Protein AF-A0A5C8S8P1-F1 (afdb_monomer_lite)

Sequence (104 aa):
MRTHIATIPSYYRSRPADIVEHVAIEDLLREFDARVTAAGMEPDDEVAVMSRRGLANLAHCLLVSTWGSVLRLDAATTALAKALDACGIDAGDMLGVPQDRVLH

Radius of gyration: 15.13 Å; chains: 1; bounding box: 39×26×38 Å

Structure (mmCIF, N/CA/C/O backbone):
data_AF-A0A5C8S8P1-F1
#
_entry.id   AF-A0A5C8S8P1-F1
#
loop_
_atom_site.group_PDB
_atom_site.id
_atom_site.type_symbol
_atom_site.label_atom_id
_atom_site.label_alt_id
_atom_site.label_comp_id
_atom_site.label_asym_id
_atom_site.label_entity_id
_atom_site.label_seq_id
_atom_site.pdbx_PDB_ins_code
_atom_site.Cartn_x
_atom_site.Cartn_y
_atom_site.Cartn_z
_atom_site.occupancy
_atom_site.B_iso_or_equiv
_atom_site.auth_seq_id
_atom_site.auth_comp_id
_atom_site.auth_asym_id
_atom_site.auth_atom_id
_atom_site.pdbx_PDB_model_num
ATOM 1 N N . MET A 1 1 ? -6.102 -0.693 -6.132 1.00 80.44 1 MET A N 1
ATOM 2 C CA . MET A 1 1 ? -4.717 -0.226 -6.380 1.00 80.44 1 MET A CA 1
ATOM 3 C C . MET A 1 1 ? -4.373 -0.254 -7.873 1.00 80.44 1 MET A C 1
ATOM 5 O O . MET A 1 1 ? -4.629 -1.263 -8.519 1.00 80.44 1 MET A O 1
ATOM 9 N N . ARG A 1 2 ? -3.846 0.844 -8.441 1.00 84.50 2 ARG A N 1
ATOM 10 C CA . ARG A 1 2 ? -3.436 0.925 -9.858 1.00 84.50 2 ARG A CA 1
ATOM 11 C C . ARG A 1 2 ? -1.998 0.422 -10.022 1.00 84.50 2 ARG A C 1
ATOM 13 O O . ARG A 1 2 ? -1.145 0.761 -9.208 1.00 84.50 2 ARG A O 1
ATOM 20 N N . THR A 1 3 ? -1.736 -0.364 -11.063 1.00 84.25 3 THR A N 1
ATOM 21 C CA . THR A 1 3 ? -0.401 -0.889 -11.379 1.00 84.25 3 THR A CA 1
ATOM 22 C C . THR A 1 3 ? 0.103 -0.339 -12.712 1.00 84.25 3 THR A C 1
ATOM 24 O O . THR A 1 3 ? -0.665 0.163 -13.540 1.00 84.25 3 THR A O 1
ATOM 27 N N . HIS A 1 4 ? 1.415 -0.398 -12.898 1.00 82.38 4 HIS A N 1
ATOM 28 C CA . HIS A 1 4 ? 2.129 0.062 -14.079 1.00 82.38 4 HIS A CA 1
ATOM 29 C C . HIS A 1 4 ? 3.158 -0.990 -14.479 1.00 82.38 4 HIS A C 1
ATOM 31 O O . HIS A 1 4 ? 3.801 -1.586 -13.620 1.00 82.38 4 HIS A O 1
ATOM 37 N N . ILE A 1 5 ? 3.323 -1.214 -15.780 1.00 83.50 5 ILE A N 1
ATOM 38 C CA . ILE A 1 5 ? 4.340 -2.118 -16.317 1.00 83.50 5 ILE A CA 1
ATOM 39 C C . ILE A 1 5 ? 5.383 -1.264 -17.014 1.00 83.50 5 ILE A C 1
ATOM 41 O O . ILE A 1 5 ? 5.042 -0.436 -17.861 1.00 83.50 5 ILE A O 1
ATOM 45 N N . ALA A 1 6 ? 6.647 -1.487 -16.688 1.00 76.00 6 ALA A N 1
ATOM 46 C CA . ALA A 1 6 ? 7.740 -0.858 -17.399 1.00 76.00 6 ALA A CA 1
ATOM 47 C C . ALA A 1 6 ? 8.922 -1.818 -17.560 1.00 76.00 6 ALA A C 1
ATOM 49 O O . ALA A 1 6 ? 9.077 -2.802 -16.835 1.00 76.00 6 ALA A O 1
ATOM 50 N N . THR A 1 7 ? 9.753 -1.523 -18.553 1.00 76.75 7 THR A N 1
ATOM 51 C CA . THR A 1 7 ? 10.926 -2.319 -18.914 1.00 76.75 7 THR A CA 1
ATOM 52 C C . THR A 1 7 ? 12.169 -1.727 -18.257 1.00 76.75 7 THR A C 1
ATOM 54 O O . THR A 1 7 ? 12.553 -0.605 -18.582 1.00 76.75 7 THR A O 1
ATOM 57 N N . ILE A 1 8 ? 12.809 -2.468 -17.349 1.00 65.50 8 ILE A N 1
ATOM 58 C CA . ILE A 1 8 ? 14.085 -2.109 -16.725 1.00 65.50 8 ILE A CA 1
ATOM 59 C C . ILE A 1 8 ? 15.211 -2.482 -17.686 1.00 65.50 8 ILE A C 1
ATOM 61 O O . ILE A 1 8 ? 15.437 -3.672 -17.929 1.00 65.50 8 ILE A O 1
ATOM 65 N N . PRO A 1 9 ? 15.953 -1.499 -18.230 1.00 61.34 9 PRO A N 1
ATOM 66 C CA . PRO A 1 9 ? 17.140 -1.797 -19.009 1.00 61.34 9 PRO A CA 1
ATOM 67 C C . PRO A 1 9 ? 18.114 -2.571 -18.127 1.00 61.34 9 PRO A C 1
ATOM 69 O O . PRO A 1 9 ? 18.480 -2.110 -17.043 1.00 61.34 9 PRO A O 1
ATOM 72 N N . SER A 1 10 ? 18.551 -3.742 -18.584 1.00 60.25 10 SER A N 1
ATOM 73 C CA . SER A 1 10 ? 19.611 -4.439 -17.874 1.00 60.25 10 SER A CA 1
ATOM 74 C C . SER A 1 10 ? 20.888 -3.604 -17.941 1.00 60.25 10 SER A C 1
ATOM 76 O O . SER A 1 10 ? 21.334 -3.219 -19.024 1.00 60.25 10 SER A O 1
ATOM 78 N N . TYR A 1 11 ? 21.508 -3.345 -16.788 1.00 56.75 11 TYR A N 1
ATOM 79 C CA . TYR A 1 11 ? 22.834 -2.717 -16.735 1.00 56.75 11 TYR A CA 1
ATOM 80 C C . TYR A 1 11 ? 23.908 -3.584 -17.418 1.00 56.75 11 TYR A C 1
ATOM 82 O O . TYR A 1 11 ? 24.944 -3.071 -17.842 1.00 56.75 11 TYR A O 1
ATOM 90 N N . TYR A 1 12 ? 23.652 -4.888 -17.571 1.00 56.72 12 TYR A N 1
ATOM 91 C CA . TYR A 1 12 ? 24.523 -5.821 -18.272 1.00 56.72 12 TYR A CA 1
ATOM 92 C C . TYR A 1 12 ? 23.955 -6.134 -19.657 1.00 56.72 12 TYR A C 1
ATOM 94 O O . TYR A 1 12 ? 22.893 -6.736 -19.775 1.00 56.72 12 TYR A O 1
ATOM 102 N N . ARG A 1 13 ? 24.706 -5.810 -20.719 1.00 57.38 13 ARG A N 1
ATOM 103 C CA . ARG A 1 13 ? 24.317 -6.084 -22.122 1.00 57.38 13 ARG A CA 1
ATOM 104 C C . ARG A 1 13 ? 24.014 -7.561 -22.426 1.00 57.38 13 ARG A C 1
ATOM 106 O O . ARG A 1 13 ? 23.448 -7.852 -23.471 1.00 57.38 13 ARG A O 1
ATOM 113 N N . SER A 1 14 ? 24.430 -8.483 -21.558 1.00 66.75 14 SER A N 1
ATOM 114 C CA . SER A 1 14 ? 24.208 -9.926 -21.686 1.00 66.75 14 SER A CA 1
ATOM 115 C C . SER A 1 14 ? 22.892 -10.417 -21.077 1.00 66.75 14 SER A C 1
ATOM 117 O O . SER A 1 14 ? 22.568 -11.590 -21.250 1.00 66.75 14 SER A O 1
ATOM 119 N N . ARG A 1 15 ? 22.139 -9.567 -20.364 1.00 55.16 15 ARG A N 1
ATOM 120 C CA . ARG A 1 15 ? 20.825 -9.922 -19.821 1.00 55.16 15 ARG A CA 1
ATOM 121 C C . ARG A 1 15 ? 19.706 -9.216 -20.592 1.00 55.16 15 ARG A C 1
ATOM 123 O O . ARG A 1 15 ? 19.852 -8.031 -20.903 1.00 55.16 15 ARG A O 1
ATOM 130 N N . PRO A 1 16 ? 18.597 -9.918 -20.886 1.00 60.75 16 PRO A N 1
ATOM 131 C CA . PRO A 1 16 ? 17.396 -9.272 -21.393 1.00 60.75 16 PRO A CA 1
ATOM 132 C C . PRO A 1 16 ? 16.912 -8.222 -20.387 1.00 60.75 16 PRO A C 1
ATOM 134 O O . PRO A 1 16 ? 17.208 -8.296 -19.193 1.00 60.75 16 PRO A O 1
ATOM 137 N N . ALA A 1 17 ? 16.234 -7.198 -20.896 1.00 65.62 17 ALA A N 1
ATOM 138 C CA . ALA A 1 17 ? 15.611 -6.195 -20.050 1.00 65.62 17 ALA A CA 1
ATOM 139 C C . ALA A 1 17 ? 14.494 -6.847 -19.223 1.00 65.62 17 ALA A C 1
ATOM 141 O O . ALA A 1 17 ? 13.716 -7.629 -19.763 1.00 65.62 17 ALA A O 1
ATOM 142 N N . ASP A 1 18 ? 14.415 -6.522 -17.936 1.00 72.19 18 ASP A N 1
ATOM 143 C CA . ASP A 1 18 ? 13.411 -7.107 -17.049 1.00 72.19 18 ASP A CA 1
ATOM 144 C C . ASP A 1 18 ? 12.106 -6.312 -17.169 1.00 72.19 18 ASP A C 1
ATOM 146 O O . ASP A 1 18 ? 12.088 -5.097 -16.965 1.00 72.19 18 ASP A O 1
ATOM 150 N N . ILE A 1 19 ? 10.998 -6.976 -17.497 1.00 75.00 19 ILE A N 1
ATOM 151 C CA . ILE A 1 19 ? 9.669 -6.359 -17.448 1.00 75.00 19 ILE A CA 1
ATOM 152 C C . ILE A 1 19 ? 9.163 -6.465 -16.014 1.00 75.00 19 ILE A C 1
ATOM 154 O O . ILE A 1 19 ? 9.017 -7.560 -15.473 1.00 75.00 19 ILE A O 1
ATOM 158 N N . VAL A 1 20 ? 8.898 -5.320 -15.392 1.00 77.81 20 VAL A N 1
ATOM 159 C CA . VAL A 1 20 ? 8.487 -5.253 -13.992 1.00 77.81 20 VAL A CA 1
ATOM 160 C C . VAL A 1 20 ? 7.157 -4.532 -13.872 1.00 77.81 20 VAL A C 1
ATOM 162 O O . VAL A 1 20 ? 6.984 -3.416 -14.365 1.00 77.81 20 VAL A O 1
ATOM 165 N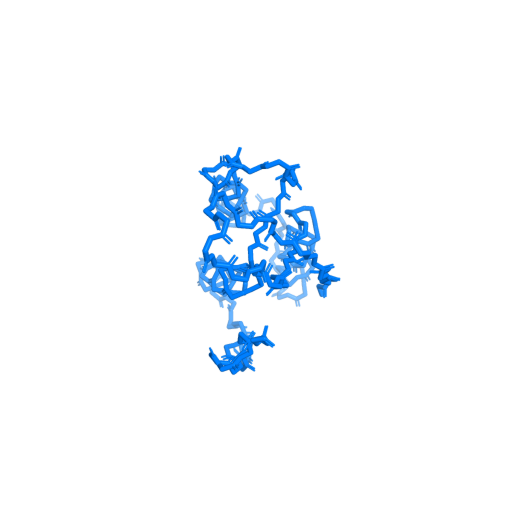 N . GLU A 1 21 ? 6.223 -5.178 -13.177 1.00 82.88 21 GLU A N 1
ATOM 166 C CA . GLU A 1 21 ? 5.000 -4.544 -12.707 1.00 82.88 21 GLU A CA 1
ATOM 167 C C . GLU A 1 21 ? 5.257 -3.856 -11.361 1.00 82.88 21 GLU A C 1
ATOM 169 O O . GLU A 1 21 ? 5.846 -4.432 -10.440 1.00 82.88 21 GLU A O 1
ATOM 174 N N . HIS A 1 22 ? 4.836 -2.603 -11.250 1.00 81.31 22 HIS A N 1
ATOM 175 C CA . HIS A 1 22 ? 5.076 -1.750 -10.100 1.00 81.31 22 HIS A CA 1
ATOM 176 C C . HIS A 1 22 ? 3.856 -0.889 -9.766 1.00 81.31 22 HIS A C 1
ATOM 178 O O . HIS A 1 22 ? 2.918 -0.743 -10.549 1.00 81.31 22 HIS A O 1
ATOM 184 N N . VAL A 1 23 ? 3.879 -0.304 -8.574 1.00 84.38 23 VAL A N 1
ATOM 185 C CA . VAL A 1 23 ? 2.829 0.552 -8.024 1.00 84.38 23 VAL A CA 1
ATOM 186 C C . VAL A 1 23 ? 3.462 1.842 -7.524 1.00 84.38 23 VAL A C 1
ATOM 188 O O . VAL A 1 23 ? 4.529 1.814 -6.905 1.00 84.38 23 VAL A O 1
ATOM 191 N N . ALA A 1 24 ? 2.813 2.974 -7.794 1.00 85.56 24 ALA A N 1
ATOM 192 C CA . ALA A 1 24 ? 3.211 4.251 -7.217 1.00 85.56 24 ALA A CA 1
ATOM 193 C C . ALA A 1 24 ? 2.927 4.264 -5.711 1.00 85.56 24 ALA A C 1
ATOM 195 O O . ALA A 1 24 ? 1.862 3.844 -5.263 1.00 85.56 24 ALA A O 1
ATOM 196 N N . ILE A 1 25 ? 3.857 4.793 -4.920 1.00 85.75 25 ILE A N 1
ATOM 197 C CA . ILE A 1 25 ? 3.721 4.839 -3.456 1.00 85.75 25 ILE A CA 1
ATOM 198 C C . ILE A 1 25 ? 2.446 5.575 -3.025 1.00 85.75 25 ILE A C 1
ATOM 200 O O . ILE A 1 25 ? 1.786 5.177 -2.071 1.00 85.75 25 ILE A O 1
ATOM 204 N N . GLU A 1 26 ? 2.052 6.607 -3.764 1.00 87.00 26 GLU A N 1
ATOM 205 C CA . GLU A 1 26 ? 0.812 7.352 -3.532 1.00 87.00 26 GLU A CA 1
ATOM 206 C C . GLU A 1 26 ? -0.440 6.488 -3.721 1.00 87.00 26 GLU A C 1
ATOM 208 O O . GLU A 1 26 ? -1.390 6.604 -2.950 1.00 87.00 26 GLU A O 1
ATOM 213 N N . ASP A 1 27 ? -0.443 5.603 -4.721 1.00 89.00 27 ASP A N 1
ATOM 214 C CA . ASP A 1 27 ? -1.552 4.677 -4.963 1.00 89.00 27 ASP A CA 1
ATOM 215 C C . ASP A 1 27 ? -1.616 3.590 -3.885 1.00 89.00 27 ASP A C 1
ATOM 217 O O . ASP A 1 27 ? -2.709 3.193 -3.480 1.00 89.00 27 ASP A O 1
ATOM 221 N N . LEU A 1 28 ? -0.456 3.147 -3.392 1.00 88.31 28 LEU A N 1
ATOM 222 C CA . LEU A 1 28 ? -0.341 2.199 -2.286 1.00 88.31 28 LEU A CA 1
ATOM 223 C C . LEU A 1 28 ? -0.875 2.792 -0.971 1.00 88.31 28 LEU A C 1
ATOM 225 O O . LEU A 1 28 ? -1.669 2.156 -0.283 1.00 88.31 28 LEU A O 1
ATOM 229 N N . LEU A 1 29 ? -0.477 4.025 -0.641 1.00 90.75 29 LEU A N 1
ATOM 230 C CA . LEU A 1 29 ? -0.949 4.733 0.554 1.00 90.75 29 LEU A CA 1
ATOM 231 C C . LEU A 1 29 ? -2.449 5.027 0.481 1.00 90.75 29 LEU A C 1
ATOM 233 O O . LEU A 1 29 ? -3.153 4.850 1.468 1.00 90.75 29 LEU A O 1
ATOM 237 N N . ARG A 1 30 ? -2.957 5.406 -0.697 1.00 91.44 30 ARG A N 1
ATOM 238 C CA . ARG A 1 30 ? -4.393 5.640 -0.898 1.00 91.44 30 ARG A CA 1
ATOM 239 C C . ARG A 1 30 ? -5.220 4.372 -0.692 1.00 91.44 30 ARG A C 1
ATOM 241 O O . ARG A 1 30 ? -6.313 4.446 -0.142 1.00 91.44 30 ARG A O 1
ATOM 248 N N . GLU A 1 31 ? -4.715 3.221 -1.136 1.00 91.69 31 GLU A N 1
ATOM 249 C CA . GLU A 1 31 ? -5.367 1.927 -0.898 1.00 91.69 31 GLU A CA 1
ATOM 250 C C . GLU A 1 31 ? -5.372 1.570 0.595 1.00 91.69 31 GLU A C 1
ATOM 252 O O . GLU A 1 31 ? -6.400 1.128 1.105 1.00 91.69 31 GLU A O 1
ATOM 257 N N . PHE A 1 32 ? -4.259 1.798 1.301 1.00 91.69 32 PHE A N 1
ATOM 258 C CA . PHE A 1 32 ? -4.192 1.616 2.752 1.00 91.69 32 PHE A CA 1
ATOM 259 C C . PHE A 1 32 ? -5.229 2.487 3.475 1.00 91.69 32 PHE A C 1
ATOM 261 O O . PHE A 1 32 ? -6.051 1.955 4.219 1.00 91.69 32 PHE A O 1
ATOM 268 N N . ASP A 1 33 ? -5.246 3.793 3.192 1.00 91.75 33 ASP A N 1
ATOM 269 C CA . ASP A 1 33 ? -6.163 4.751 3.821 1.00 91.75 33 ASP A CA 1
ATOM 270 C C . ASP A 1 33 ? -7.632 4.334 3.584 1.00 91.75 33 ASP A C 1
ATOM 272 O O . ASP A 1 33 ? -8.431 4.278 4.518 1.00 91.75 33 ASP A O 1
ATOM 276 N N . ALA A 1 34 ? -7.980 3.928 2.355 1.00 90.50 34 ALA A N 1
ATOM 277 C CA . ALA A 1 34 ? -9.327 3.458 2.024 1.00 90.50 34 ALA A CA 1
ATOM 278 C C . ALA A 1 34 ? -9.741 2.196 2.805 1.00 90.50 34 ALA A C 1
ATOM 280 O O . ALA A 1 34 ? -10.896 2.077 3.217 1.00 90.50 34 ALA A O 1
ATOM 281 N N . ARG A 1 35 ? -8.816 1.253 3.014 1.00 90.31 35 ARG A N 1
ATOM 282 C CA . ARG A 1 35 ? -9.057 0.005 3.759 1.00 90.31 35 ARG A CA 1
ATOM 283 C C . ARG A 1 35 ? -9.221 0.253 5.257 1.00 90.31 35 ARG A C 1
ATOM 285 O O . ARG A 1 35 ? -10.119 -0.329 5.857 1.00 90.31 35 ARG A O 1
ATOM 292 N N . VAL A 1 36 ? -8.399 1.129 5.832 1.00 90.75 36 VAL A N 1
ATOM 293 C CA . VAL A 1 36 ? -8.498 1.555 7.238 1.00 90.75 36 VAL A CA 1
ATOM 294 C C . VAL A 1 36 ? -9.851 2.211 7.502 1.00 90.75 36 VAL A C 1
ATOM 296 O O . VAL A 1 36 ? -10.581 1.771 8.389 1.00 90.75 36 VAL A O 1
ATOM 299 N N . THR A 1 37 ? -10.248 3.174 6.665 1.00 90.62 37 THR A N 1
ATOM 300 C CA . THR A 1 37 ? -11.563 3.821 6.782 1.00 90.62 37 THR A CA 1
ATOM 301 C C . THR A 1 37 ? -12.712 2.829 6.594 1.00 90.62 37 THR A C 1
ATOM 303 O O . THR A 1 37 ? -13.685 2.866 7.343 1.00 90.62 37 THR A O 1
ATOM 306 N N . ALA A 1 38 ? -12.616 1.905 5.631 1.00 89.31 38 ALA A N 1
ATOM 307 C CA . ALA A 1 38 ? -13.648 0.888 5.412 1.00 89.31 38 ALA A CA 1
ATOM 308 C C . ALA A 1 38 ? -13.795 -0.091 6.593 1.00 89.31 38 ALA A C 1
ATOM 310 O O . ALA A 1 38 ? -14.887 -0.612 6.815 1.00 89.31 38 ALA A O 1
ATOM 311 N N . ALA A 1 39 ? -12.724 -0.319 7.358 1.00 88.06 39 ALA A N 1
ATOM 312 C CA . ALA A 1 39 ? -12.745 -1.113 8.584 1.00 88.06 39 ALA A CA 1
ATOM 313 C C . ALA A 1 39 ? -13.312 -0.349 9.799 1.00 88.06 39 ALA A C 1
ATOM 315 O O . ALA A 1 39 ? -13.447 -0.931 10.873 1.00 88.06 39 ALA A O 1
ATOM 316 N N . GLY A 1 40 ? -13.661 0.934 9.640 1.00 89.44 40 GLY A N 1
ATOM 317 C CA . GLY A 1 40 ? -14.194 1.781 10.709 1.00 89.44 40 GLY A CA 1
ATOM 318 C C . GLY A 1 40 ? -13.132 2.338 11.659 1.00 89.44 40 GLY A C 1
ATOM 319 O O . GLY A 1 40 ? -13.488 2.824 12.727 1.00 89.44 40 GLY A O 1
ATOM 320 N N . MET A 1 41 ? -11.852 2.254 11.287 1.00 89.81 41 MET A N 1
ATOM 321 C CA . MET A 1 41 ? -10.750 2.884 12.014 1.00 89.81 41 MET A CA 1
ATOM 322 C C . MET A 1 41 ? -10.557 4.318 11.510 1.00 89.81 41 MET A C 1
ATOM 324 O O . MET A 1 41 ? -10.662 4.580 10.306 1.00 89.81 41 MET A O 1
ATOM 328 N N . GLU A 1 42 ? -10.271 5.246 12.422 1.00 85.38 42 GLU A N 1
ATOM 329 C CA . GLU A 1 42 ? -9.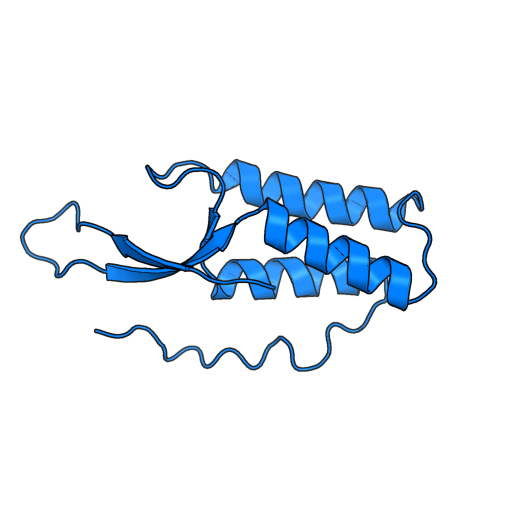975 6.624 12.042 1.00 85.38 42 GLU A CA 1
ATOM 330 C C . GLU A 1 42 ? -8.545 6.687 11.479 1.00 85.38 42 GLU A C 1
ATOM 332 O O . GLU A 1 42 ? -7.621 6.136 12.077 1.00 85.38 42 GLU A O 1
ATOM 337 N N . PRO A 1 43 ? -8.300 7.360 10.342 1.00 76.75 43 PRO A N 1
ATOM 338 C CA . PRO A 1 43 ? -6.953 7.467 9.767 1.00 76.75 43 PRO A CA 1
ATOM 339 C C . PRO A 1 43 ? -5.921 8.112 10.706 1.00 76.75 43 PRO A C 1
ATOM 341 O O . PRO A 1 43 ? -4.721 7.883 10.550 1.00 76.75 43 PRO A O 1
ATOM 344 N N . ASP A 1 44 ? -6.398 8.908 11.667 1.00 85.19 44 ASP A N 1
ATOM 345 C CA . ASP A 1 44 ? -5.592 9.591 12.678 1.00 85.19 44 ASP A CA 1
ATOM 346 C C . ASP A 1 44 ? -5.327 8.727 13.927 1.00 85.19 44 ASP A C 1
ATOM 348 O O . ASP A 1 44 ? -4.569 9.149 14.805 1.00 85.19 44 ASP A O 1
ATOM 352 N N . ASP A 1 45 ? -5.899 7.516 14.013 1.00 91.94 45 ASP A N 1
ATOM 353 C CA . ASP A 1 45 ? -5.551 6.558 15.062 1.00 91.94 45 ASP A CA 1
ATOM 354 C C . ASP A 1 45 ? -4.047 6.275 15.034 1.00 91.94 45 ASP A C 1
ATOM 356 O O . ASP A 1 45 ? -3.444 6.046 13.982 1.00 91.94 45 ASP A O 1
ATOM 360 N N . GLU A 1 46 ? -3.423 6.241 16.211 1.00 92.44 46 GLU A N 1
ATOM 361 C CA . GLU A 1 46 ? -1.967 6.121 16.337 1.00 92.44 46 GLU A CA 1
ATOM 362 C C . GLU A 1 46 ? -1.418 4.893 15.589 1.00 92.44 46 GLU A C 1
ATOM 364 O O . GLU A 1 46 ? -0.386 4.969 14.918 1.00 92.44 46 GLU A O 1
ATOM 369 N N . VAL A 1 47 ? -2.149 3.775 15.636 1.00 91.38 47 VAL A N 1
ATOM 370 C CA . VAL A 1 47 ? -1.800 2.531 14.936 1.00 91.38 47 VAL A CA 1
ATOM 371 C C . VAL A 1 47 ? -1.875 2.697 13.415 1.00 91.38 47 VAL A C 1
ATOM 373 O O . VAL A 1 47 ? -0.960 2.255 12.710 1.00 91.38 47 VAL A O 1
ATOM 376 N N . ALA A 1 48 ? -2.907 3.372 12.902 1.00 90.44 48 ALA A N 1
ATOM 377 C CA . ALA A 1 48 ? -3.049 3.666 11.478 1.00 90.44 48 ALA A CA 1
ATOM 378 C C . ALA A 1 48 ? -1.932 4.604 11.003 1.00 90.44 48 ALA A C 1
ATOM 380 O O . ALA A 1 48 ? -1.255 4.315 10.014 1.00 90.44 48 ALA A O 1
ATOM 381 N N . VAL A 1 49 ? -1.654 5.671 11.759 1.00 93.50 49 VAL A N 1
ATOM 382 C CA . VAL A 1 49 ? -0.584 6.635 11.470 1.00 93.50 49 VAL A CA 1
ATOM 383 C C . VAL A 1 49 ? 0.789 5.958 11.459 1.00 93.50 49 VAL A C 1
ATOM 385 O O . VAL A 1 49 ? 1.586 6.187 10.541 1.00 93.50 49 VAL A O 1
ATOM 388 N N . MET A 1 50 ? 1.086 5.103 12.442 1.00 93.75 50 MET A N 1
ATOM 389 C CA . MET A 1 50 ? 2.354 4.367 12.507 1.00 93.75 50 MET A CA 1
ATOM 390 C C . MET A 1 50 ? 2.501 3.366 11.361 1.00 93.75 50 MET A C 1
ATOM 392 O O . MET A 1 50 ? 3.557 3.325 10.724 1.00 93.75 50 MET A O 1
ATOM 396 N N . SER A 1 51 ? 1.445 2.621 11.039 1.00 92.06 51 SER A N 1
ATOM 397 C CA . SER A 1 51 ? 1.444 1.652 9.936 1.00 92.06 51 SER A CA 1
ATOM 398 C C . SER A 1 51 ? 1.608 2.341 8.580 1.00 92.06 51 SER A C 1
ATOM 400 O O . SER A 1 51 ? 2.461 1.953 7.777 1.00 92.06 51 SER A O 1
ATOM 402 N N . ARG A 1 52 ? 0.890 3.450 8.363 1.00 91.81 52 ARG A N 1
ATOM 403 C CA . ARG A 1 52 ? 1.007 4.308 7.177 1.00 91.81 52 ARG A CA 1
ATOM 404 C C . ARG A 1 52 ? 2.412 4.878 7.016 1.00 91.81 52 ARG A C 1
ATOM 406 O O . ARG A 1 52 ? 2.975 4.869 5.921 1.00 91.81 52 ARG A O 1
ATOM 413 N N . ARG A 1 53 ? 3.010 5.355 8.112 1.00 91.00 53 ARG A N 1
ATOM 414 C CA . ARG A 1 53 ? 4.386 5.869 8.121 1.00 91.00 53 ARG A CA 1
ATOM 415 C C . ARG A 1 53 ? 5.399 4.763 7.834 1.00 91.00 53 ARG A C 1
ATOM 417 O O . ARG A 1 53 ? 6.344 4.997 7.085 1.00 91.00 53 ARG A O 1
ATOM 424 N N . GLY A 1 54 ? 5.198 3.564 8.376 1.00 89.75 54 GLY A N 1
ATOM 425 C CA . GLY A 1 54 ? 6.008 2.387 8.061 1.00 89.75 54 GLY A CA 1
ATOM 426 C C . GLY A 1 54 ? 5.967 2.046 6.570 1.00 89.75 54 GLY A C 1
ATOM 427 O O . GLY A 1 54 ? 7.016 1.862 5.951 1.00 89.75 54 GLY A O 1
ATOM 428 N N . LEU A 1 55 ? 4.772 2.063 5.974 1.00 87.50 55 LEU A N 1
ATOM 429 C CA . LEU A 1 55 ? 4.568 1.832 4.545 1.00 87.50 55 LEU A CA 1
ATOM 430 C C . LEU A 1 55 ? 5.282 2.889 3.687 1.00 87.50 55 LEU A C 1
ATOM 432 O O . LEU A 1 55 ? 6.010 2.536 2.761 1.00 87.50 55 LEU A O 1
ATOM 436 N N . ALA A 1 56 ? 5.152 4.172 4.044 1.00 86.06 56 ALA A N 1
ATOM 437 C CA . ALA A 1 56 ? 5.830 5.290 3.380 1.00 86.06 56 ALA A CA 1
ATOM 438 C C . ALA A 1 56 ? 7.367 5.249 3.526 1.00 86.06 56 ALA A C 1
ATOM 440 O O . ALA A 1 56 ? 8.094 5.652 2.614 1.00 86.06 56 ALA A O 1
ATOM 441 N N . ASN A 1 57 ? 7.877 4.731 4.645 1.00 83.19 57 ASN A N 1
ATOM 442 C CA . ASN A 1 57 ? 9.312 4.579 4.881 1.00 83.19 57 ASN A CA 1
ATOM 443 C C . ASN A 1 57 ? 9.913 3.423 4.072 1.00 83.19 57 ASN A C 1
ATOM 445 O O . ASN A 1 57 ? 10.971 3.600 3.475 1.00 83.19 57 ASN A O 1
ATOM 449 N N . LEU A 1 58 ? 9.241 2.265 3.998 1.00 74.12 58 LEU A N 1
ATOM 450 C CA . LEU A 1 58 ? 9.663 1.147 3.134 1.00 74.12 58 LEU A CA 1
ATOM 451 C C . LEU A 1 58 ? 9.781 1.597 1.675 1.00 74.12 58 LEU A C 1
ATOM 453 O O . LEU A 1 58 ? 10.748 1.296 0.981 1.00 74.12 58 LEU A O 1
ATOM 457 N N . ALA A 1 59 ? 8.812 2.400 1.265 1.00 65.69 59 ALA A N 1
ATOM 458 C CA . ALA A 1 59 ? 8.776 3.135 0.021 1.00 65.69 59 ALA A CA 1
ATOM 459 C C . ALA A 1 59 ? 10.009 4.035 -0.214 1.00 65.69 59 ALA A C 1
ATOM 461 O O . ALA A 1 59 ? 10.619 3.989 -1.282 1.00 65.69 59 ALA A O 1
ATOM 462 N N . H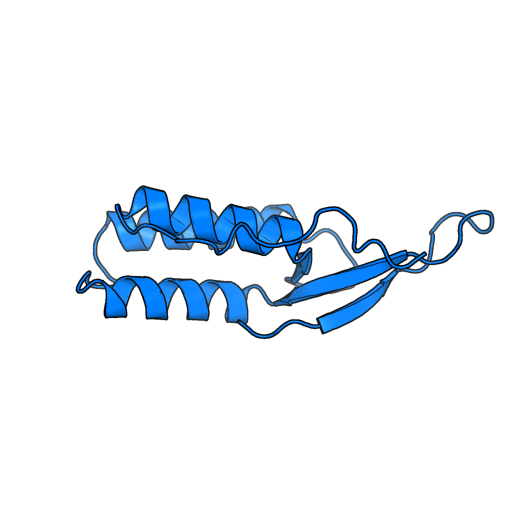IS A 1 60 ? 10.416 4.813 0.791 1.00 60.59 60 HIS A N 1
ATOM 463 C CA . HIS A 1 60 ? 11.604 5.673 0.729 1.00 60.59 60 HIS A CA 1
ATOM 464 C C . HIS A 1 60 ? 12.938 4.919 0.786 1.00 60.59 60 HIS A C 1
ATOM 466 O O . HIS A 1 60 ? 13.927 5.380 0.221 1.00 60.59 60 HIS A O 1
ATOM 472 N N . CYS A 1 61 ? 12.996 3.750 1.420 1.00 55.91 61 CYS A N 1
ATOM 473 C CA . CYS A 1 61 ? 14.207 2.928 1.430 1.00 55.91 61 CYS A CA 1
ATOM 474 C C . CYS A 1 61 ? 14.461 2.223 0.085 1.00 55.91 61 CYS A C 1
ATOM 476 O O . CYS A 1 61 ? 15.602 1.885 -0.217 1.00 55.91 61 CYS A O 1
ATOM 478 N N . LEU A 1 62 ? 13.422 2.028 -0.734 1.00 56.59 62 LEU A N 1
ATOM 479 C CA . LEU A 1 62 ? 13.509 1.407 -2.065 1.00 56.59 62 LEU A CA 1
ATOM 480 C C . LEU A 1 62 ? 13.718 2.426 -3.203 1.00 56.59 62 LEU A C 1
ATOM 482 O O . LEU A 1 62 ? 13.865 2.046 -4.365 1.00 56.59 62 LEU A O 1
ATOM 486 N N . LEU A 1 63 ? 13.787 3.716 -2.864 1.00 50.16 63 LEU A N 1
ATOM 487 C CA . LEU A 1 63 ? 13.862 4.883 -3.752 1.00 50.16 63 LEU A CA 1
ATOM 488 C C . LEU A 1 63 ? 15.263 5.096 -4.374 1.00 50.16 63 LEU A C 1
ATOM 490 O O . LEU A 1 63 ? 15.745 6.218 -4.512 1.00 50.16 63 LEU A O 1
ATOM 494 N N . VAL A 1 64 ? 15.929 4.009 -4.772 1.00 46.72 64 VAL A N 1
ATOM 495 C CA . VAL A 1 64 ? 17.223 4.026 -5.481 1.00 46.72 64 VAL A CA 1
ATOM 496 C C . VAL A 1 64 ? 17.063 3.428 -6.881 1.00 46.72 64 VAL A C 1
ATOM 498 O O . VAL A 1 64 ? 17.842 2.586 -7.321 1.00 46.72 64 VAL A O 1
ATOM 501 N N . SER A 1 65 ? 16.023 3.842 -7.606 1.00 51.31 65 SER A N 1
ATOM 502 C CA . SER A 1 65 ? 15.910 3.544 -9.036 1.00 51.31 65 SER A CA 1
ATOM 503 C C . SER A 1 65 ? 15.473 4.779 -9.818 1.00 51.31 65 SER A C 1
ATOM 505 O O . SER A 1 65 ? 14.837 5.685 -9.284 1.00 51.31 65 SER A O 1
ATOM 507 N N . THR A 1 66 ? 15.805 4.817 -11.108 1.00 58.97 66 THR A N 1
ATOM 508 C CA . THR A 1 66 ? 15.465 5.881 -12.073 1.00 58.97 66 THR A CA 1
ATOM 509 C C . THR A 1 66 ? 13.951 6.111 -12.277 1.00 58.97 66 THR A C 1
ATOM 511 O O . THR A 1 66 ? 13.564 6.874 -13.155 1.00 58.97 66 THR A O 1
ATOM 514 N N . TRP A 1 67 ? 13.094 5.448 -11.491 1.00 62.75 67 TRP A N 1
ATOM 515 C CA . TRP A 1 67 ? 11.658 5.260 -11.716 1.00 62.75 67 TRP A CA 1
ATOM 516 C C . TRP A 1 67 ? 10.801 6.047 -10.714 1.00 62.75 67 TRP A C 1
ATOM 518 O O . TRP A 1 67 ? 9.580 5.908 -10.687 1.00 62.75 67 TRP A O 1
ATOM 528 N N . GLY A 1 68 ? 11.441 6.884 -9.891 1.00 67.56 68 GLY A N 1
ATOM 529 C CA . GLY A 1 68 ? 10.781 7.638 -8.833 1.00 67.56 68 GLY A CA 1
ATOM 530 C C . GLY A 1 68 ? 10.327 6.748 -7.674 1.00 67.56 68 GLY A C 1
ATOM 531 O O . GLY A 1 68 ? 10.906 5.697 -7.398 1.00 67.56 68 GLY A O 1
ATOM 532 N N . SER A 1 69 ? 9.288 7.200 -6.978 1.00 74.50 69 SER A N 1
ATOM 533 C CA . SER A 1 69 ? 8.738 6.561 -5.784 1.00 74.50 69 SER A CA 1
ATOM 534 C C . SER A 1 69 ? 7.789 5.408 -6.147 1.00 74.50 69 SER A C 1
ATOM 536 O O . SER A 1 69 ? 6.566 5.545 -6.039 1.00 74.50 69 SER A O 1
ATOM 538 N N . VAL A 1 70 ? 8.344 4.261 -6.550 1.00 75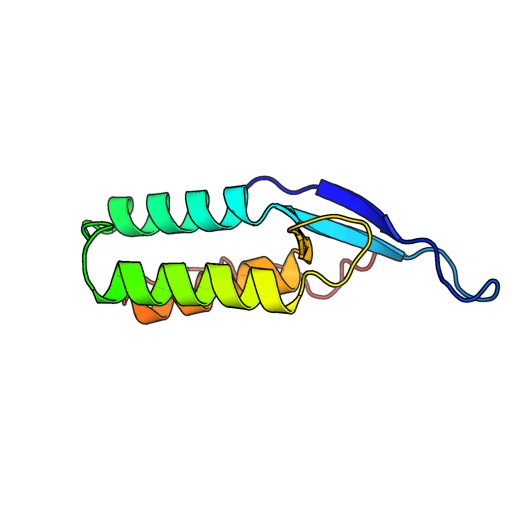.31 70 VAL A N 1
ATOM 539 C CA . VAL A 1 70 ? 7.582 3.052 -6.913 1.00 75.31 70 VAL A CA 1
ATOM 540 C C . VAL A 1 70 ? 8.066 1.804 -6.167 1.00 75.31 70 VAL A C 1
ATOM 542 O O . VAL A 1 70 ? 9.250 1.673 -5.867 1.00 75.31 70 VAL A O 1
ATOM 545 N N . LEU A 1 71 ? 7.158 0.860 -5.900 1.00 76.19 71 LEU A N 1
ATOM 546 C CA . LEU A 1 71 ? 7.492 -0.496 -5.446 1.00 76.19 71 LEU A CA 1
ATOM 547 C C . LEU A 1 71 ? 7.091 -1.511 -6.510 1.00 76.19 71 LEU A C 1
ATOM 549 O O . LEU A 1 71 ? 6.042 -1.363 -7.134 1.00 76.19 71 LEU A O 1
ATOM 553 N N . ARG A 1 72 ? 7.872 -2.585 -6.657 1.00 79.75 72 ARG A N 1
ATOM 554 C CA . ARG A 1 72 ? 7.411 -3.779 -7.377 1.00 79.75 72 ARG A CA 1
ATOM 555 C C . ARG A 1 72 ? 6.085 -4.266 -6.790 1.00 79.75 72 ARG A C 1
ATOM 557 O O . ARG A 1 72 ? 5.890 -4.180 -5.578 1.00 79.75 72 ARG A O 1
ATOM 564 N N . LEU A 1 73 ? 5.192 -4.775 -7.636 1.00 81.12 73 LEU A N 1
ATOM 565 C CA . LEU A 1 73 ? 3.848 -5.175 -7.219 1.00 81.12 73 LEU A CA 1
ATOM 566 C C . LEU A 1 73 ? 3.864 -6.230 -6.099 1.00 81.12 73 LEU A C 1
ATOM 568 O O . LEU A 1 73 ? 3.140 -6.086 -5.121 1.00 81.12 73 LEU A O 1
ATOM 572 N N . ASP A 1 74 ? 4.719 -7.248 -6.202 1.00 79.19 74 ASP A N 1
ATOM 573 C CA . ASP A 1 74 ? 4.899 -8.296 -5.184 1.00 79.19 74 ASP A CA 1
ATOM 574 C C . ASP A 1 74 ? 5.254 -7.720 -3.798 1.00 79.19 74 ASP A C 1
ATOM 576 O O . ASP A 1 74 ? 4.635 -8.048 -2.776 1.00 79.19 74 ASP A O 1
ATOM 580 N N . ALA A 1 75 ? 6.222 -6.806 -3.770 1.00 81.69 75 ALA A N 1
ATOM 581 C CA . ALA A 1 75 ? 6.651 -6.110 -2.568 1.00 81.69 75 ALA A CA 1
ATOM 582 C C . ALA A 1 75 ? 5.571 -5.153 -2.043 1.00 81.69 75 ALA A C 1
ATOM 584 O O . ALA A 1 75 ? 5.344 -5.104 -0.834 1.00 81.69 75 ALA A O 1
ATOM 585 N N . ALA A 1 76 ? 4.886 -4.427 -2.932 1.00 84.00 76 ALA A N 1
ATOM 586 C CA . ALA A 1 76 ? 3.811 -3.501 -2.584 1.00 84.00 76 ALA A CA 1
ATOM 587 C C . ALA A 1 76 ? 2.648 -4.230 -1.900 1.00 84.00 76 ALA A C 1
ATOM 589 O O . ALA A 1 76 ? 2.222 -3.829 -0.819 1.00 84.00 76 ALA A O 1
ATOM 590 N N . THR A 1 77 ? 2.197 -5.346 -2.475 1.00 85.88 77 THR A N 1
ATOM 591 C CA . THR A 1 77 ? 1.134 -6.187 -1.912 1.00 85.88 77 THR A CA 1
ATOM 592 C C . THR A 1 77 ? 1.517 -6.736 -0.540 1.00 85.88 77 THR A C 1
ATOM 594 O O . THR A 1 77 ? 0.738 -6.651 0.406 1.00 85.88 77 THR A O 1
ATOM 597 N N . THR A 1 78 ? 2.746 -7.241 -0.398 1.00 86.19 78 THR A N 1
ATOM 598 C CA . THR A 1 78 ? 3.248 -7.753 0.887 1.00 86.19 78 THR A CA 1
ATOM 599 C C . THR A 1 78 ? 3.320 -6.653 1.947 1.00 86.19 78 THR A C 1
ATOM 601 O O . THR A 1 78 ? 2.966 -6.874 3.105 1.00 86.19 78 THR A O 1
A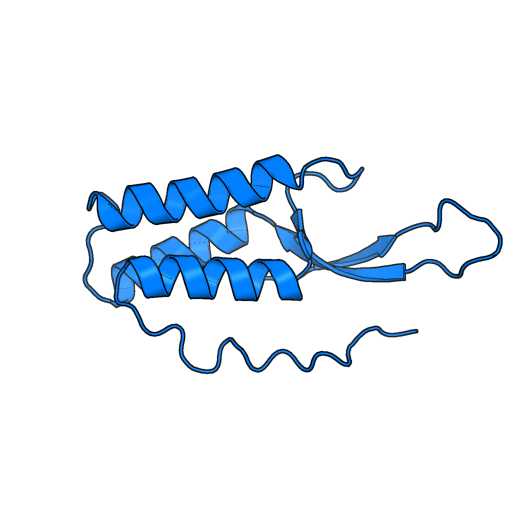TOM 604 N N . ALA A 1 79 ? 3.795 -5.464 1.571 1.00 87.31 79 ALA A N 1
ATOM 605 C CA . ALA A 1 79 ? 3.915 -4.337 2.485 1.00 87.31 79 ALA A CA 1
ATOM 606 C C . ALA A 1 79 ? 2.538 -3.816 2.924 1.00 87.31 79 ALA A C 1
ATOM 608 O O . ALA A 1 79 ? 2.344 -3.546 4.107 1.00 87.31 79 ALA A O 1
ATOM 609 N N . LEU A 1 80 ? 1.577 -3.746 1.997 1.00 88.94 80 LEU A N 1
ATOM 610 C CA . LEU A 1 80 ? 0.198 -3.373 2.295 1.00 88.94 80 LEU A CA 1
ATOM 611 C C . LEU A 1 80 ? -0.458 -4.364 3.256 1.00 88.94 80 LEU A C 1
ATOM 613 O O . LEU A 1 80 ? -1.026 -3.944 4.258 1.00 88.94 80 LEU A O 1
ATOM 617 N N . ALA A 1 81 ? -0.325 -5.667 2.995 1.00 88.94 81 ALA A N 1
ATOM 618 C CA . ALA A 1 81 ? -0.888 -6.700 3.858 1.00 88.94 81 ALA A CA 1
ATOM 619 C C . ALA A 1 81 ? -0.347 -6.602 5.293 1.00 88.94 81 ALA A C 1
ATOM 621 O O . ALA A 1 81 ? -1.121 -6.621 6.242 1.00 88.94 81 ALA A O 1
ATOM 622 N N . LYS A 1 82 ? 0.968 -6.405 5.456 1.00 88.88 82 LYS A N 1
ATOM 623 C CA . LYS A 1 82 ? 1.590 -6.210 6.777 1.00 88.88 82 LYS A CA 1
ATOM 624 C C . LYS A 1 82 ? 1.112 -4.943 7.485 1.00 88.88 82 LYS A C 1
ATOM 626 O O . LYS A 1 82 ? 0.949 -4.954 8.699 1.00 88.88 82 LYS A O 1
ATOM 631 N N . ALA A 1 83 ? 0.921 -3.849 6.748 1.00 90.12 83 ALA A N 1
ATOM 632 C CA . ALA A 1 83 ? 0.428 -2.601 7.324 1.00 90.12 83 ALA A CA 1
ATOM 633 C C . ALA A 1 83 ? -1.031 -2.730 7.794 1.00 90.12 83 ALA A C 1
ATOM 635 O O . ALA A 1 83 ? -1.382 -2.202 8.845 1.00 90.12 83 ALA A O 1
ATOM 636 N N . LEU A 1 84 ? -1.867 -3.450 7.040 1.00 90.19 84 LEU A N 1
ATOM 637 C CA . LEU A 1 84 ? -3.253 -3.736 7.419 1.00 90.19 84 LEU A CA 1
ATOM 638 C C . LEU A 1 84 ? -3.329 -4.680 8.626 1.00 90.19 84 LEU A C 1
ATOM 640 O O . LEU A 1 84 ? -4.062 -4.392 9.569 1.00 90.19 84 LEU A O 1
ATOM 644 N N . ASP A 1 85 ? -2.506 -5.730 8.650 1.00 90.88 85 ASP A N 1
ATOM 645 C CA . ASP A 1 85 ? -2.413 -6.670 9.774 1.00 90.88 85 ASP A CA 1
ATOM 646 C C . ASP A 1 85 ? -2.012 -5.966 11.082 1.00 90.88 85 ASP A C 1
ATOM 648 O O . ASP A 1 85 ? -2.606 -6.202 12.132 1.00 90.88 85 ASP A O 1
ATOM 652 N N . ALA A 1 86 ? -1.091 -4.998 11.013 1.00 89.94 86 ALA A N 1
ATOM 653 C CA . ALA A 1 86 ? -0.727 -4.164 12.161 1.00 89.94 86 ALA A CA 1
ATOM 654 C C . ALA A 1 86 ? -1.899 -3.319 12.702 1.00 89.94 86 ALA A C 1
ATOM 656 O O . ALA A 1 86 ? -1.902 -2.964 13.879 1.00 89.94 86 ALA A O 1
ATOM 657 N N . CYS A 1 87 ? -2.903 -3.033 11.868 1.00 88.31 87 CYS A N 1
ATOM 658 C CA . CYS A 1 87 ? -4.151 -2.372 12.256 1.00 88.31 87 CYS A CA 1
ATOM 659 C C . CYS A 1 87 ? -5.245 -3.368 12.693 1.00 88.31 87 CYS A C 1
ATOM 661 O O . CYS A 1 87 ? -6.370 -2.956 12.963 1.00 88.31 87 CYS A O 1
ATOM 663 N N . GLY A 1 88 ? -4.953 -4.673 12.739 1.00 88.56 88 GLY A N 1
ATOM 664 C CA . GLY A 1 88 ? -5.939 -5.727 12.992 1.00 88.56 88 GLY A CA 1
ATOM 665 C C . GLY A 1 88 ? -6.914 -5.951 11.831 1.00 88.56 88 GLY A C 1
ATOM 666 O O . GLY A 1 88 ? -7.978 -6.536 12.028 1.00 88.56 88 GLY A O 1
ATOM 667 N N . ILE A 1 89 ? -6.579 -5.466 10.632 1.00 87.00 89 ILE A N 1
ATOM 668 C CA . ILE A 1 89 ? -7.403 -5.584 9.431 1.00 87.00 89 ILE A CA 1
ATOM 669 C C . ILE A 1 89 ? -6.876 -6.756 8.611 1.00 87.00 89 ILE A C 1
ATOM 671 O O . ILE A 1 89 ? -5.762 -6.707 8.087 1.00 87.00 89 ILE A O 1
ATOM 675 N N . ASP A 1 90 ? -7.698 -7.792 8.455 1.00 81.88 90 ASP A N 1
ATOM 676 C CA . ASP A 1 90 ? -7.368 -8.898 7.562 1.00 81.88 90 ASP A CA 1
ATOM 677 C C . ASP A 1 90 ? -7.285 -8.387 6.114 1.00 81.88 90 ASP A C 1
ATOM 679 O O . ASP A 1 90 ? -8.240 -7.840 5.552 1.00 81.88 90 ASP A O 1
ATOM 683 N N . ALA A 1 91 ? -6.114 -8.553 5.500 1.00 69.06 91 ALA A N 1
ATOM 684 C CA . ALA A 1 91 ? -5.892 -8.183 4.110 1.00 69.06 91 ALA A CA 1
ATOM 685 C C . ALA A 1 91 ? -6.682 -9.086 3.136 1.00 69.06 91 ALA A C 1
ATOM 687 O O . ALA A 1 91 ? -6.879 -8.701 1.977 1.00 69.06 91 ALA A O 1
ATOM 688 N N . GLY A 1 92 ? -7.165 -10.247 3.599 1.00 67.69 92 GLY A N 1
ATOM 689 C CA . GLY A 1 92 ? -7.807 -11.280 2.790 1.00 67.69 92 GLY A CA 1
ATOM 690 C C . GLY A 1 92 ? -6.841 -11.909 1.777 1.00 67.69 92 GLY A C 1
ATOM 691 O O . GLY A 1 92 ? -5.621 -11.796 1.900 1.00 67.69 92 GLY A O 1
ATOM 692 N N . ASP A 1 93 ? -7.382 -12.506 0.709 1.00 56.97 93 ASP A N 1
ATOM 693 C CA . ASP A 1 93 ? -6.636 -13.121 -0.411 1.00 56.97 93 ASP A CA 1
ATOM 694 C C . ASP A 1 93 ? -5.841 -12.117 -1.287 1.00 56.97 93 ASP A C 1
ATOM 696 O O . ASP A 1 93 ? -5.539 -12.377 -2.453 1.00 56.97 93 ASP A O 1
ATOM 700 N N . MET A 1 94 ? -5.427 -10.962 -0.752 1.00 58.47 94 MET A N 1
ATOM 701 C CA . MET A 1 94 ? -4.457 -10.085 -1.423 1.00 58.47 94 MET A CA 1
ATOM 702 C C . MET A 1 94 ? -3.144 -10.811 -1.763 1.00 58.47 94 MET A C 1
ATOM 704 O O . MET A 1 94 ? -2.455 -10.416 -2.699 1.00 58.47 94 MET A O 1
ATOM 708 N N . LEU A 1 95 ? -2.813 -11.891 -1.045 1.00 48.59 95 LEU A N 1
ATOM 709 C CA . LEU A 1 95 ? -1.661 -12.763 -1.308 1.00 48.59 95 LEU A CA 1
ATOM 710 C C . LEU A 1 95 ? -1.814 -13.651 -2.558 1.00 48.59 95 LEU A C 1
ATOM 712 O O . LEU A 1 95 ? -0.891 -14.392 -2.890 1.00 48.59 95 LEU A O 1
ATOM 716 N N . GLY A 1 96 ? -2.915 -13.541 -3.305 1.00 41.78 96 GLY A N 1
ATOM 717 C CA . GLY A 1 96 ? -3.123 -14.204 -4.593 1.00 41.78 96 GLY A CA 1
ATOM 718 C C . GLY A 1 96 ? -2.300 -13.637 -5.758 1.00 41.78 96 GLY A C 1
ATOM 719 O O . GLY A 1 96 ? -2.757 -13.699 -6.897 1.00 41.78 96 GLY A O 1
ATOM 720 N N . VAL A 1 97 ? -1.114 -13.066 -5.516 1.00 46.91 97 VAL A N 1
ATOM 721 C CA . VAL A 1 97 ? -0.171 -12.752 -6.600 1.00 46.91 97 VAL A CA 1
ATOM 722 C C . VAL A 1 97 ? 0.552 -14.056 -6.941 1.00 46.91 97 VAL A C 1
ATOM 724 O O . VAL A 1 97 ? 1.327 -14.543 -6.115 1.00 46.91 97 VAL A O 1
ATOM 727 N N . PRO A 1 98 ? 0.332 -14.657 -8.124 1.00 39.97 98 PRO A N 1
ATOM 728 C CA . PRO A 1 98 ? 1.107 -15.819 -8.527 1.00 39.97 98 PRO A CA 1
ATOM 729 C C . PRO A 1 98 ? 2.572 -15.385 -8.594 1.00 39.97 98 PRO A C 1
ATOM 731 O O . PRO A 1 98 ? 2.902 -14.462 -9.340 1.00 39.97 98 PRO A O 1
ATOM 734 N N . GLN A 1 99 ? 3.448 -16.044 -7.831 1.00 46.19 99 GLN A N 1
ATOM 735 C CA . GLN A 1 99 ? 4.892 -15.769 -7.833 1.00 46.19 99 GLN A CA 1
ATOM 736 C C . GLN A 1 99 ? 5.550 -15.968 -9.219 1.00 46.19 99 GLN A C 1
ATOM 738 O O . GLN A 1 99 ? 6.691 -15.562 -9.413 1.00 46.19 99 GLN A O 1
ATOM 743 N N . ASP A 1 100 ? 4.813 -16.504 -10.199 1.00 37.91 100 ASP A N 1
ATOM 744 C CA . ASP A 1 100 ? 5.303 -16.882 -11.529 1.00 37.91 100 ASP A CA 1
ATOM 745 C C . ASP A 1 100 ? 5.073 -15.854 -12.653 1.00 37.91 100 ASP A C 1
ATOM 747 O O . ASP A 1 100 ? 5.320 -16.157 -13.819 1.00 37.91 100 ASP A O 1
ATOM 751 N N . ARG A 1 101 ? 4.645 -14.616 -12.373 1.00 40.91 101 ARG A N 1
ATOM 752 C CA . ARG A 1 101 ? 4.619 -13.561 -13.411 1.00 40.91 101 ARG A CA 1
ATOM 753 C C . ARG A 1 101 ? 5.911 -12.745 -13.454 1.00 40.91 101 ARG A C 1
ATOM 755 O O . ARG A 1 101 ? 5.891 -11.521 -13.401 1.00 40.91 101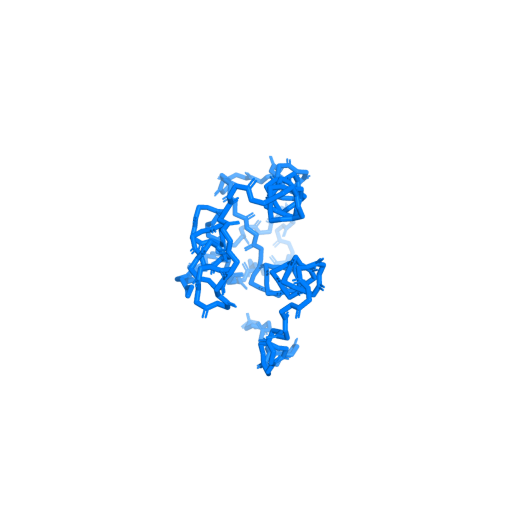 ARG A O 1
ATOM 762 N N . VAL A 1 102 ? 7.040 -13.424 -13.630 1.00 40.50 102 VAL A N 1
ATOM 763 C CA . VAL A 1 102 ? 8.139 -12.826 -14.397 1.00 40.50 102 VAL A CA 1
ATOM 764 C C . VAL A 1 102 ? 7.854 -13.182 -15.851 1.00 40.50 102 VAL A C 1
ATOM 766 O O . VAL A 1 102 ? 8.072 -14.312 -16.275 1.00 40.50 102 VAL A O 1
ATOM 769 N N . LEU A 1 103 ? 7.275 -12.244 -16.602 1.00 41.44 103 LEU A N 1
ATOM 770 C CA . LEU A 1 103 ? 7.185 -12.388 -18.053 1.00 41.44 103 LEU A CA 1
ATOM 771 C C . LEU A 1 103 ? 8.611 -12.239 -18.600 1.00 41.44 103 LEU A C 1
ATOM 773 O O . LEU A 1 103 ? 9.142 -11.129 -18.632 1.00 41.44 103 LEU A O 1
ATOM 777 N N . HIS A 1 104 ? 9.227 -13.382 -18.911 1.00 43.28 104 HIS A N 1
ATOM 778 C CA . HIS A 1 104 ? 10.502 -13.484 -19.622 1.00 43.28 104 HIS A CA 1
ATOM 779 C C . HIS A 1 104 ? 10.445 -12.831 -21.005 1.00 43.28 104 HIS A C 1
ATOM 781 O O . HIS A 1 104 ? 9.379 -12.923 -21.660 1.00 43.28 104 HIS A O 1
#

Secondary structure (DSSP, 8-state):
---EEEEE--SSTTSPPEEEEEEEHHHHHHHHHHHHHHTT--TTSHHHHHHHHHHHHHHHHT--STT-SEEEHHHHHHHHHHHHHHTT----GGG---TT----

pLDDT: mean 75.73, std 16.2, range [37.91, 93.75]

Foldseek 3Di:
DDKDWDWAPPPDPPDGTWIFIKDALVVLLVVLCVQCVVVVHDCPPPLNVVLSVQSVVVQVVVQPDPPGRMDTLQVSLVSSCVSCVSVVHHPPVSVPPPPPPRPD